Protein AF-A0A1Y3G9H4-F1 (afdb_monomer_lite)

pLDDT: mean 70.45, std 13.02, range [36.81, 88.56]

InterPro domains:
  IPR027417 P-loop containing nucleoside triphosphate hydrolase [G3DSA:3.40.50.300] (1-74)
  IPR041679 DNA2/NAM7 helicase-like, C-terminal [PF13087] (1-41)
  IPR047187 Upf1-like, C-terminal helicase domain [cd18808] (2-58)
  IPR050534 Coronaviruses polyprotein 1ab [PTHR43788] (2-68)

Secondary structure (DSSP, 8-state):
-EEEE-----TT---GGGS-HHHHHHHHHH-SS-EEEES-HHHHTTSHHHHHHHHHHHHTT------GGGSS--

Sequence (74 aa):
MIVVSLVRSNPEQEIGFLRDLRRLNVVITRAKRKLILIGDSETLRTDKAYRNLINYVQSQGHYLKMNPETIKTK

Radius of gyration: 13.16 Å; chains: 1; bounding box: 26×35×30 Å

Foldseek 3Di:
DEEAEQPDPDPVLPSPVVVPVVVVVVLVVPCPDDYHYHYDPVSQCVDPVSVVVQVVCVVVVNDDDDDVVVPPDD

Structure (mmCIF, N/CA/C/O backbone):
data_AF-A0A1Y3G9H4-F1
#
_entry.id   AF-A0A1Y3G9H4-F1
#
loop_
_atom_site.group_PDB
_atom_site.id
_atom_site.type_symbol
_atom_site.label_atom_id
_atom_site.label_alt_id
_atom_site.label_comp_id
_atom_site.label_asym_id
_atom_site.label_entity_id
_atom_site.label_seq_id
_atom_site.pdbx_PDB_ins_code
_atom_site.Cartn_x
_atom_site.Cartn_y
_atom_site.Cartn_z
_atom_site.occupancy
_atom_site.B_iso_or_equiv
_atom_site.auth_seq_id
_atom_site.auth_comp_id
_atom_site.auth_asym_id
_atom_site.auth_atom_id
_atom_site.pdbx_PDB_model_num
ATOM 1 N N . MET A 1 1 ? -13.877 -7.369 2.887 1.00 69.12 1 MET A N 1
ATOM 2 C CA . MET A 1 1 ? -12.434 -7.671 2.803 1.00 69.12 1 MET A CA 1
ATOM 3 C C . MET A 1 1 ? -12.028 -7.419 1.371 1.00 69.12 1 MET A C 1
ATOM 5 O O . MET A 1 1 ? -12.779 -7.825 0.495 1.00 69.12 1 MET A O 1
ATOM 9 N N . ILE A 1 2 ? -10.932 -6.704 1.140 1.00 77.25 2 ILE A N 1
ATOM 10 C CA . ILE A 1 2 ? -10.421 -6.448 -0.208 1.00 77.25 2 ILE A CA 1
ATOM 11 C C . ILE A 1 2 ? -9.022 -7.044 -0.287 1.00 77.25 2 ILE A C 1
ATOM 13 O O . ILE A 1 2 ? -8.194 -6.796 0.589 1.00 77.25 2 ILE A O 1
ATOM 17 N N . VAL A 1 3 ? -8.790 -7.851 -1.316 1.00 75.44 3 VAL A N 1
ATOM 18 C CA . VAL A 1 3 ? -7.480 -8.420 -1.624 1.00 75.44 3 VAL A CA 1
ATOM 19 C C . VAL A 1 3 ? -7.068 -7.865 -2.974 1.00 75.44 3 VAL A C 1
ATOM 21 O O . VAL A 1 3 ? -7.823 -7.954 -3.940 1.00 75.44 3 VAL A O 1
ATOM 24 N N . VAL A 1 4 ? -5.896 -7.248 -3.018 1.00 73.44 4 VAL A N 1
ATOM 25 C CA . VAL A 1 4 ? -5.326 -6.666 -4.224 1.00 73.44 4 VAL A CA 1
ATOM 26 C C . VAL A 1 4 ? -4.055 -7.423 -4.557 1.00 73.44 4 VAL A C 1
ATOM 28 O O . VAL A 1 4 ? -3.131 -7.489 -3.748 1.00 73.44 4 VAL A O 1
ATOM 31 N N . SER A 1 5 ? -4.024 -7.975 -5.765 1.00 70.06 5 SER A N 1
ATOM 32 C CA . SER A 1 5 ? -2.867 -8.666 -6.311 1.00 70.06 5 SER A CA 1
ATOM 33 C C . SER A 1 5 ? -2.164 -7.745 -7.302 1.00 70.06 5 SER A C 1
ATOM 35 O O . SER A 1 5 ? -2.743 -7.347 -8.311 1.00 70.06 5 SER A O 1
ATOM 37 N N . LEU A 1 6 ? -0.935 -7.367 -6.981 1.00 65.00 6 LEU A N 1
ATOM 38 C CA . LEU A 1 6 ? -0.076 -6.452 -7.729 1.00 65.00 6 LEU A CA 1
ATOM 39 C C . LEU A 1 6 ? 0.963 -7.222 -8.568 1.00 65.00 6 LEU A C 1
ATOM 41 O O . LEU A 1 6 ? 1.995 -6.672 -8.936 1.00 65.00 6 LEU A O 1
ATOM 45 N N . VAL A 1 7 ? 0.689 -8.500 -8.869 1.00 56.97 7 VAL A N 1
ATOM 46 C CA . VAL A 1 7 ? 1.532 -9.405 -9.674 1.00 56.97 7 VAL A CA 1
ATOM 47 C C . VAL A 1 7 ? 1.489 -8.995 -11.147 1.00 56.97 7 VAL A C 1
ATOM 49 O O . VAL A 1 7 ? 0.761 -9.551 -11.965 1.00 56.97 7 VAL A O 1
ATOM 52 N N . ARG A 1 8 ? 2.266 -7.978 -11.500 1.00 52.22 8 ARG A N 1
ATOM 53 C CA . ARG A 1 8 ? 2.746 -7.783 -12.867 1.00 52.22 8 ARG A CA 1
ATOM 54 C C . ARG A 1 8 ? 4.266 -7.725 -12.802 1.00 52.22 8 ARG A C 1
ATOM 56 O O . ARG A 1 8 ? 4.842 -6.665 -12.604 1.00 52.22 8 ARG A O 1
ATOM 63 N N . SER A 1 9 ? 4.900 -8.879 -12.966 1.00 45.94 9 SER A N 1
ATOM 64 C CA . SER A 1 9 ? 6.327 -8.978 -13.273 1.00 45.94 9 SER A CA 1
ATOM 65 C C . SER A 1 9 ? 6.481 -8.882 -14.792 1.00 45.94 9 SER A C 1
ATOM 67 O O . SER A 1 9 ? 6.639 -9.898 -15.460 1.00 45.94 9 SER A O 1
ATOM 69 N N . ASN A 1 10 ? 6.349 -7.677 -15.355 1.00 47.03 10 ASN A N 1
ATOM 70 C CA . ASN A 1 10 ? 6.758 -7.430 -16.740 1.00 47.03 10 ASN A CA 1
ATOM 71 C C . ASN A 1 10 ? 8.159 -6.794 -16.734 1.00 47.03 10 ASN A C 1
ATOM 73 O O . ASN A 1 10 ? 8.395 -5.895 -15.923 1.00 47.03 10 ASN A O 1
ATOM 77 N N . PRO A 1 11 ? 9.067 -7.203 -17.641 1.00 44.88 11 PRO A N 1
ATOM 78 C CA . PRO A 1 11 ? 10.432 -6.669 -17.736 1.00 44.88 11 PRO A CA 1
ATOM 79 C C . PRO A 1 11 ? 10.499 -5.154 -17.998 1.00 44.88 11 PRO A C 1
ATOM 81 O O . PRO A 1 11 ? 11.553 -4.555 -17.833 1.00 44.88 11 PRO A O 1
ATOM 84 N N . GLU A 1 12 ? 9.377 -4.522 -18.351 1.00 51.00 12 GLU A N 1
ATOM 85 C CA . GLU A 1 12 ? 9.281 -3.079 -18.595 1.00 51.00 12 GLU A CA 1
ATOM 86 C C . GLU A 1 12 ? 9.023 -2.233 -17.338 1.00 51.00 12 GLU A C 1
ATOM 88 O O . GLU A 1 12 ? 8.872 -1.021 -17.444 1.00 51.00 12 GLU A O 1
ATOM 93 N N . GLN A 1 13 ? 8.925 -2.843 -16.146 1.00 51.56 13 GLN A N 1
ATOM 94 C CA . GLN A 1 13 ? 8.580 -2.138 -14.896 1.00 51.56 13 GLN A CA 1
ATOM 95 C C . GLN A 1 13 ? 7.304 -1.279 -15.018 1.00 51.56 13 GLN A C 1
ATOM 97 O O . GLN A 1 13 ? 7.105 -0.323 -14.267 1.00 51.56 13 GLN A O 1
ATOM 102 N N . GLU A 1 14 ? 6.415 -1.604 -15.963 1.00 49.75 14 GLU A N 1
ATOM 103 C CA . GLU A 1 14 ? 5.192 -0.846 -16.175 1.00 49.75 14 GLU A CA 1
ATOM 104 C C . GLU A 1 14 ? 4.181 -1.153 -15.073 1.00 49.75 14 GLU A C 1
ATOM 106 O O . GLU A 1 14 ? 3.447 -2.142 -15.067 1.00 49.75 14 GLU A O 1
ATOM 111 N N . ILE A 1 15 ? 4.118 -0.210 -14.146 1.00 55.75 15 ILE A N 1
ATOM 112 C CA . ILE A 1 15 ? 3.153 -0.134 -13.058 1.00 55.75 15 ILE A CA 1
ATOM 113 C C . ILE A 1 15 ? 1.730 0.019 -13.633 1.00 55.75 15 ILE A C 1
ATOM 115 O O . ILE A 1 15 ? 0.771 -0.389 -12.991 1.00 55.75 15 ILE A O 1
ATOM 119 N N . GLY A 1 16 ? 1.560 0.511 -14.869 1.00 55.84 16 GLY A N 1
ATOM 120 C CA . GLY A 1 16 ? 0.300 0.495 -15.626 1.00 55.84 16 GLY A CA 1
ATOM 121 C C . GLY A 1 16 ? -0.930 0.863 -14.781 1.00 55.84 16 GLY A C 1
ATOM 122 O O . GLY A 1 16 ? -1.138 2.019 -14.421 1.00 55.84 16 GLY A O 1
ATOM 123 N N . PHE A 1 17 ? -1.725 -0.146 -14.405 1.00 49.69 17 PHE A N 1
ATOM 124 C CA . PHE A 1 17 ? -2.950 -0.013 -13.598 1.00 49.69 17 PHE A CA 1
ATOM 125 C C . PHE A 1 17 ? -2.738 0.410 -12.126 1.00 49.69 17 PHE A C 1
ATOM 127 O O . PHE A 1 17 ? -3.681 0.863 -11.475 1.00 49.69 17 PHE A O 1
ATOM 134 N N . LEU A 1 18 ? -1.534 0.246 -11.580 1.00 54.12 18 LEU A N 1
ATOM 135 C CA . LEU A 1 18 ? -1.132 0.751 -10.263 1.00 54.12 18 LEU A CA 1
ATOM 136 C C . LEU A 1 18 ? -0.875 2.272 -10.302 1.00 54.12 18 LEU A C 1
ATOM 138 O O . LEU A 1 18 ? -0.981 2.947 -9.287 1.00 54.12 18 LEU A O 1
ATOM 142 N N . ARG A 1 19 ? -0.615 2.860 -11.476 1.00 55.38 19 ARG A N 1
ATOM 143 C CA . ARG A 1 19 ? -0.363 4.305 -11.603 1.00 55.38 19 ARG A CA 1
ATOM 144 C C . ARG A 1 19 ? -1.607 5.152 -11.304 1.00 55.38 19 ARG A C 1
ATOM 146 O O . ARG A 1 19 ? -1.510 6.356 -11.067 1.00 55.38 19 ARG A O 1
ATOM 153 N N . ASP A 1 20 ? -2.786 4.527 -11.280 1.00 65.62 20 ASP A N 1
ATOM 154 C CA . ASP A 1 20 ? -4.020 5.191 -10.883 1.00 65.62 20 ASP A CA 1
ATOM 155 C C . ASP A 1 20 ? -4.183 5.189 -9.356 1.00 65.62 20 ASP A C 1
ATOM 157 O O . ASP A 1 20 ? -4.872 4.351 -8.760 1.00 65.62 20 ASP A O 1
ATOM 161 N N . LEU A 1 21 ? -3.583 6.200 -8.723 1.00 67.12 21 LEU A N 1
ATOM 162 C CA . LEU A 1 21 ? -3.760 6.506 -7.302 1.00 67.12 21 LEU A CA 1
ATOM 163 C C . LEU A 1 21 ? -5.237 6.614 -6.901 1.00 67.12 21 LEU A C 1
ATOM 165 O O . LEU A 1 21 ? -5.579 6.346 -5.751 1.00 67.12 21 LEU A O 1
ATOM 169 N N . ARG A 1 22 ? -6.146 6.948 -7.831 1.00 73.06 22 ARG A N 1
ATOM 170 C CA . ARG A 1 22 ? -7.584 7.004 -7.536 1.00 73.06 22 ARG A CA 1
ATOM 171 C C . ARG A 1 22 ? -8.134 5.612 -7.265 1.00 73.06 22 ARG A C 1
ATOM 173 O O . ARG A 1 22 ? -8.955 5.452 -6.367 1.00 73.06 22 ARG A O 1
ATOM 180 N N . ARG A 1 23 ? -7.649 4.584 -7.968 1.00 73.25 23 ARG A N 1
ATOM 181 C CA . ARG A 1 23 ? -8.032 3.194 -7.685 1.00 73.25 23 ARG A CA 1
ATOM 182 C C . ARG A 1 23 ? -7.482 2.735 -6.353 1.00 73.25 23 ARG A C 1
ATOM 184 O O . ARG A 1 23 ? -8.223 2.119 -5.595 1.00 73.25 23 ARG A O 1
ATOM 191 N N . LEU A 1 24 ? -6.234 3.081 -6.041 1.00 75.50 24 LEU A N 1
ATOM 192 C CA . LEU A 1 24 ? -5.659 2.802 -4.728 1.00 75.50 24 LEU A CA 1
ATOM 193 C C . LEU A 1 24 ? -6.496 3.453 -3.613 1.00 75.50 24 LEU A C 1
ATOM 195 O O . LEU A 1 24 ? -6.901 2.767 -2.680 1.00 75.50 24 LEU A O 1
ATOM 199 N N . ASN A 1 25 ? -6.859 4.728 -3.760 1.00 78.44 25 ASN A N 1
ATOM 200 C CA . ASN A 1 25 ? -7.704 5.443 -2.801 1.00 78.44 25 ASN A CA 1
ATOM 201 C C . ASN A 1 25 ? -9.089 4.799 -2.645 1.00 78.44 25 ASN A C 1
ATOM 203 O O . ASN A 1 25 ? -9.568 4.637 -1.523 1.00 78.44 25 ASN A O 1
ATOM 207 N N . VAL A 1 26 ? -9.730 4.376 -3.740 1.00 82.00 26 VAL A N 1
ATOM 208 C CA . VAL A 1 26 ? -11.021 3.665 -3.695 1.00 82.00 26 VAL A CA 1
ATOM 209 C C . VAL A 1 26 ? -10.895 2.326 -2.976 1.00 82.00 26 VAL A C 1
ATOM 211 O O . VAL A 1 26 ? -11.756 1.980 -2.172 1.00 82.00 26 VAL A O 1
ATOM 214 N N . VAL A 1 27 ? -9.833 1.567 -3.239 1.00 78.56 27 VAL A N 1
ATOM 215 C CA . VAL A 1 27 ? -9.579 0.283 -2.575 1.00 78.56 27 VAL A CA 1
ATOM 216 C C . VAL A 1 27 ? -9.355 0.499 -1.076 1.00 78.56 27 VAL A C 1
ATOM 218 O O . VAL A 1 27 ? -9.972 -0.199 -0.273 1.00 78.56 27 VAL A O 1
ATOM 221 N N . ILE A 1 28 ? -8.530 1.478 -0.694 1.00 78.94 28 ILE A N 1
ATOM 222 C CA . ILE A 1 28 ? -8.245 1.807 0.709 1.00 78.94 28 ILE A CA 1
ATOM 223 C C . ILE A 1 28 ? -9.531 2.226 1.431 1.00 78.94 28 ILE A C 1
ATOM 225 O O . ILE A 1 28 ? -9.865 1.668 2.472 1.00 78.94 28 ILE A O 1
ATOM 229 N N . THR A 1 29 ? -10.303 3.148 0.853 1.00 81.38 29 THR A N 1
ATOM 230 C CA . THR A 1 29 ? -11.538 3.669 1.467 1.00 81.38 29 THR A CA 1
ATOM 231 C C . THR A 1 29 ? -12.697 2.666 1.462 1.00 81.38 29 THR A C 1
ATOM 233 O O . THR A 1 29 ? -13.526 2.680 2.372 1.00 81.38 29 THR A O 1
ATOM 236 N N . ARG A 1 30 ? -12.769 1.743 0.490 1.00 80.62 30 ARG A N 1
ATOM 237 C CA . ARG A 1 30 ? -13.769 0.654 0.483 1.00 80.62 30 ARG A CA 1
ATOM 238 C C . ARG A 1 30 ? -13.404 -0.518 1.385 1.00 80.62 30 ARG A C 1
ATOM 240 O O . ARG A 1 30 ? -14.280 -1.339 1.679 1.00 80.62 30 ARG A O 1
ATOM 247 N N . ALA A 1 31 ? -12.153 -0.653 1.817 1.00 78.88 31 ALA A N 1
ATOM 248 C CA . ALA A 1 31 ? -11.732 -1.759 2.665 1.00 78.88 31 ALA A CA 1
ATOM 249 C C . ALA A 1 31 ? -12.250 -1.585 4.104 1.00 78.88 31 ALA A C 1
ATOM 251 O O . ALA A 1 31 ? -11.517 -1.245 5.019 1.00 78.88 31 ALA A O 1
ATOM 252 N N . LYS A 1 32 ? -13.531 -1.897 4.335 1.00 73.06 32 LYS A N 1
ATOM 253 C CA . LYS A 1 32 ? -14.207 -1.693 5.633 1.00 73.06 32 LYS A CA 1
ATOM 254 C C . LYS A 1 32 ? -13.705 -2.561 6.801 1.00 73.06 32 LYS A C 1
ATOM 256 O O . LYS A 1 32 ? -14.131 -2.341 7.925 1.00 73.06 32 LYS A O 1
ATOM 261 N N . ARG A 1 33 ? -12.911 -3.613 6.552 1.00 79.56 33 ARG A N 1
ATOM 262 C CA . ARG A 1 33 ? -12.513 -4.590 7.600 1.00 79.56 33 ARG A CA 1
ATOM 263 C C . ARG A 1 33 ? -11.078 -5.104 7.487 1.00 79.56 33 ARG A C 1
ATOM 265 O O . ARG A 1 33 ? -10.400 -5.217 8.494 1.00 79.56 33 ARG A O 1
ATOM 272 N N . LYS A 1 34 ? -10.635 -5.471 6.282 1.00 80.06 34 LYS A N 1
ATOM 273 C CA . LYS A 1 34 ? -9.267 -5.937 5.994 1.00 80.06 34 LYS A CA 1
ATOM 274 C C . LYS A 1 34 ? -8.903 -5.580 4.557 1.00 80.06 34 LYS A C 1
ATOM 276 O O . LYS A 1 34 ? -9.733 -5.796 3.662 1.00 80.06 34 LYS A O 1
ATOM 281 N N . LEU A 1 35 ? -7.685 -5.078 4.376 1.00 81.06 35 LEU A N 1
ATOM 282 C CA . LEU A 1 35 ? -7.024 -4.842 3.096 1.00 81.06 35 LEU A CA 1
ATOM 283 C C . LEU A 1 35 ? -5.757 -5.699 3.057 1.00 81.06 35 LEU A C 1
ATOM 285 O O . LEU A 1 35 ? -4.931 -5.594 3.959 1.00 81.06 35 LEU A O 1
ATOM 289 N N . ILE A 1 36 ? -5.618 -6.544 2.039 1.00 81.75 36 ILE A N 1
ATOM 290 C CA . ILE A 1 36 ? -4.418 -7.361 1.826 1.00 81.75 36 ILE A CA 1
ATOM 291 C C . ILE A 1 36 ? -3.841 -6.986 0.465 1.00 81.75 36 ILE A C 1
ATOM 293 O O . ILE A 1 36 ? -4.543 -7.063 -0.542 1.00 81.75 36 ILE A O 1
ATOM 297 N N . LEU A 1 37 ? -2.580 -6.564 0.449 1.00 79.12 37 LEU A N 1
ATOM 298 C CA . LEU A 1 37 ? -1.824 -6.227 -0.755 1.00 79.12 37 LEU A CA 1
ATOM 299 C C . LEU A 1 37 ? -0.753 -7.300 -0.946 1.00 79.12 37 LEU A C 1
ATOM 301 O O . LEU A 1 37 ? 0.057 -7.520 -0.049 1.00 79.12 37 LEU A O 1
ATOM 305 N N . ILE A 1 38 ? -0.767 -7.974 -2.093 1.00 78.25 38 ILE A N 1
ATOM 306 C CA . ILE A 1 38 ? 0.196 -9.024 -2.441 1.00 78.25 38 ILE A CA 1
ATOM 307 C C . ILE A 1 38 ? 0.907 -8.580 -3.709 1.00 78.25 38 ILE A C 1
ATOM 309 O O . ILE A 1 38 ? 0.245 -8.282 -4.697 1.00 78.25 38 ILE A O 1
ATOM 313 N N . GLY A 1 39 ? 2.233 -8.523 -3.707 1.00 76.50 39 GLY A N 1
ATOM 314 C CA . GLY A 1 39 ? 2.991 -8.119 -4.885 1.00 76.50 39 GLY A CA 1
ATOM 315 C C . GLY A 1 39 ? 4.488 -8.104 -4.652 1.00 76.50 39 GLY A C 1
ATOM 316 O O . GLY A 1 39 ? 4.960 -8.289 -3.531 1.00 76.50 39 GLY A O 1
ATOM 317 N N . ASP A 1 40 ? 5.220 -7.863 -5.732 1.00 75.12 40 ASP A N 1
ATOM 318 C CA . ASP A 1 40 ? 6.669 -7.746 -5.697 1.00 75.12 40 ASP 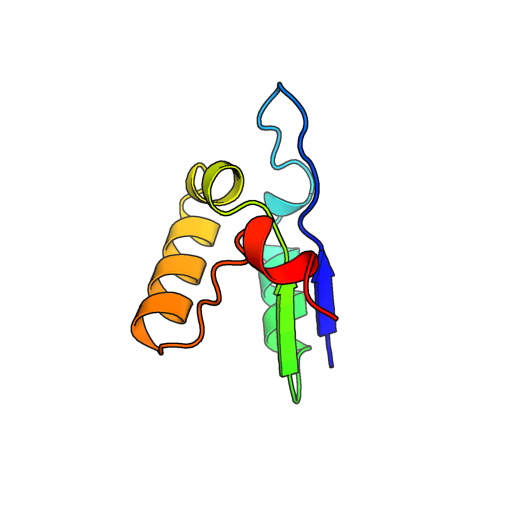A CA 1
ATOM 319 C C . ASP A 1 40 ? 7.079 -6.391 -5.096 1.00 75.12 40 ASP A C 1
ATOM 321 O O . ASP A 1 40 ? 6.830 -5.326 -5.665 1.00 75.12 40 ASP A O 1
ATOM 325 N N . SER A 1 41 ? 7.692 -6.422 -3.912 1.00 72.06 41 SER A N 1
ATOM 326 C CA . SER A 1 41 ? 8.099 -5.207 -3.200 1.00 72.06 41 SER A CA 1
ATOM 327 C C . SER A 1 41 ? 9.174 -4.396 -3.928 1.00 72.06 41 SER A C 1
ATOM 329 O O . SER A 1 41 ? 9.265 -3.190 -3.711 1.00 72.06 41 SER A O 1
ATOM 331 N N . GLU A 1 42 ? 9.998 -5.035 -4.758 1.00 72.69 42 GLU A N 1
ATOM 332 C CA . GLU A 1 42 ? 11.075 -4.382 -5.503 1.00 72.69 42 GLU A CA 1
ATOM 333 C C . GLU A 1 42 ? 10.496 -3.581 -6.669 1.00 72.69 42 GLU A C 1
ATOM 335 O O . GLU A 1 42 ? 10.779 -2.391 -6.820 1.00 72.69 42 GLU A O 1
ATOM 340 N N . THR A 1 43 ? 9.561 -4.196 -7.393 1.00 69.56 43 THR A N 1
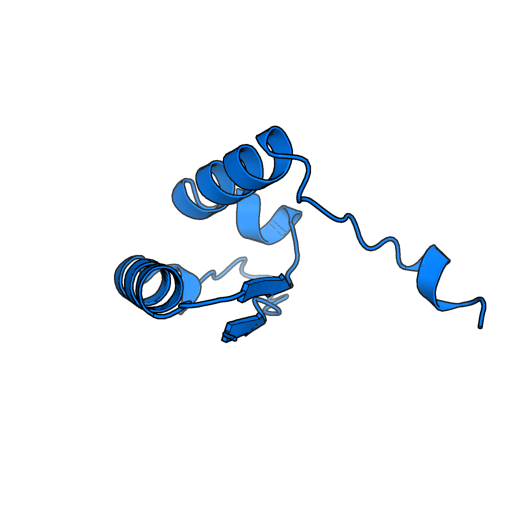ATOM 341 C CA . THR A 1 43 ? 8.822 -3.559 -8.486 1.00 69.56 43 THR A CA 1
ATOM 342 C C . THR A 1 43 ? 7.885 -2.463 -7.980 1.00 69.56 43 THR A C 1
ATOM 344 O O . THR A 1 43 ? 7.712 -1.458 -8.651 1.00 69.56 43 THR A O 1
ATOM 347 N N . LEU A 1 44 ? 7.297 -2.594 -6.788 1.00 72.94 44 LEU A N 1
ATOM 348 C CA . LEU A 1 44 ? 6.406 -1.570 -6.221 1.00 72.94 44 LEU A CA 1
ATOM 349 C C . LEU A 1 44 ? 7.149 -0.356 -5.648 1.00 72.94 44 LEU A C 1
ATOM 351 O O . LEU A 1 44 ? 6.570 0.720 -5.523 1.00 72.94 44 LEU A O 1
ATOM 355 N N . ARG A 1 45 ? 8.427 -0.503 -5.284 1.0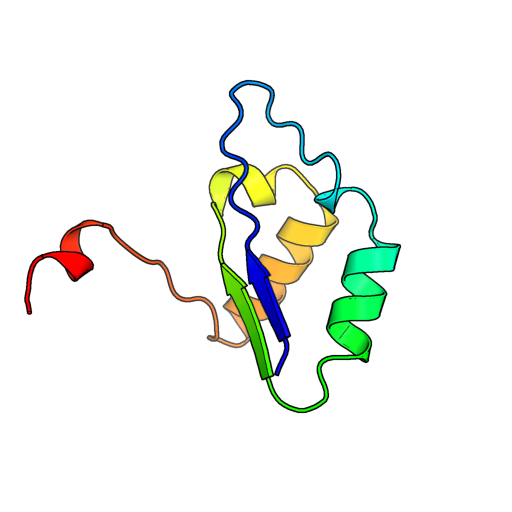0 71.12 45 ARG A N 1
ATOM 356 C CA . ARG A 1 45 ? 9.237 0.590 -4.718 1.00 71.12 45 ARG A CA 1
ATOM 357 C C . ARG A 1 45 ? 9.678 1.632 -5.744 1.00 71.12 45 ARG A C 1
ATOM 359 O O . ARG A 1 45 ? 10.130 2.701 -5.328 1.00 71.12 45 ARG A O 1
ATOM 366 N N . THR A 1 46 ? 9.561 1.346 -7.038 1.00 74.00 46 THR A N 1
ATOM 367 C CA . THR A 1 46 ? 9.853 2.309 -8.112 1.00 74.00 46 THR A CA 1
ATOM 368 C C . THR A 1 46 ? 8.849 3.464 -8.137 1.00 74.00 46 THR A C 1
ATOM 370 O O . THR A 1 46 ? 9.221 4.574 -8.511 1.00 74.00 46 THR A O 1
ATOM 373 N N . ASP A 1 47 ? 7.616 3.264 -7.657 1.00 74.81 47 ASP A N 1
ATOM 374 C CA . ASP A 1 47 ? 6.630 4.336 -7.509 1.00 74.81 47 ASP A CA 1
ATOM 375 C C . ASP A 1 47 ? 6.621 4.920 -6.090 1.00 74.81 47 ASP A C 1
ATOM 377 O O . ASP A 1 47 ? 6.570 4.215 -5.077 1.00 74.81 47 ASP A O 1
ATOM 381 N N . LYS A 1 48 ? 6.647 6.255 -6.012 1.00 80.00 48 LYS A N 1
ATOM 382 C CA . LYS A 1 48 ? 6.738 7.001 -4.751 1.00 80.00 48 LYS A CA 1
ATOM 383 C C . LYS A 1 48 ? 5.540 6.752 -3.828 1.00 80.00 48 LYS A C 1
ATOM 385 O O . LYS A 1 48 ? 5.719 6.706 -2.612 1.00 80.00 48 LYS A O 1
ATOM 390 N N . ALA A 1 49 ? 4.332 6.590 -4.366 1.00 77.06 49 ALA A N 1
ATOM 391 C CA . ALA A 1 49 ? 3.134 6.375 -3.562 1.00 77.06 49 ALA A CA 1
ATOM 392 C C . ALA A 1 49 ? 3.115 4.971 -2.949 1.00 77.06 49 ALA A C 1
ATOM 394 O O . ALA A 1 49 ? 2.868 4.829 -1.750 1.00 77.06 49 ALA A O 1
ATOM 395 N N . TYR A 1 50 ? 3.451 3.948 -3.737 1.00 78.06 50 TYR A N 1
ATOM 396 C CA . TYR A 1 50 ? 3.574 2.577 -3.239 1.00 78.06 50 TYR A CA 1
ATOM 397 C C . TYR A 1 50 ? 4.726 2.429 -2.257 1.00 78.06 50 TYR A C 1
ATOM 399 O O . TYR A 1 50 ? 4.558 1.791 -1.221 1.00 78.06 50 TYR A O 1
ATOM 407 N N . ARG A 1 51 ? 5.863 3.086 -2.506 1.00 81.50 51 ARG A N 1
ATOM 408 C CA . ARG A 1 51 ? 6.970 3.143 -1.548 1.00 81.50 51 ARG A CA 1
ATOM 409 C C . ARG A 1 51 ? 6.534 3.740 -0.210 1.00 81.50 51 ARG A C 1
ATOM 411 O O . ARG A 1 51 ? 6.835 3.164 0.832 1.00 81.50 51 ARG A O 1
ATOM 418 N N . ASN A 1 52 ? 5.801 4.855 -0.227 1.00 84.75 52 ASN A N 1
ATOM 419 C CA . ASN A 1 52 ? 5.277 5.472 0.993 1.00 84.75 52 ASN A CA 1
ATOM 420 C C . ASN A 1 52 ? 4.282 4.552 1.715 1.00 84.75 52 ASN A C 1
ATOM 422 O O . ASN A 1 52 ? 4.355 4.420 2.935 1.00 84.75 52 ASN A O 1
ATOM 426 N N . LEU A 1 53 ? 3.399 3.879 0.972 1.00 81.75 53 LEU A N 1
ATOM 427 C CA . LEU A 1 53 ? 2.450 2.914 1.525 1.00 81.75 53 LEU A CA 1
ATOM 428 C C . LEU A 1 53 ? 3.164 1.717 2.166 1.00 81.75 53 LEU A C 1
ATOM 430 O O . LEU A 1 53 ? 2.841 1.347 3.289 1.00 81.75 53 LEU A O 1
ATOM 434 N N . ILE A 1 54 ? 4.152 1.132 1.484 1.00 82.94 54 ILE A N 1
ATOM 435 C CA . ILE A 1 54 ? 4.945 0.008 1.998 1.00 82.94 54 ILE A CA 1
ATOM 436 C C . ILE A 1 54 ? 5.705 0.434 3.253 1.00 82.94 54 ILE A C 1
ATOM 438 O O . ILE A 1 54 ? 5.652 -0.274 4.252 1.00 82.94 54 ILE A O 1
ATOM 442 N N . ASN A 1 55 ? 6.354 1.601 3.238 1.00 86.88 55 ASN A N 1
ATOM 443 C CA . ASN A 1 55 ? 7.059 2.131 4.405 1.00 86.88 55 ASN A CA 1
ATOM 444 C C . ASN A 1 55 ? 6.115 2.351 5.593 1.00 86.88 55 ASN A C 1
ATOM 446 O O . ASN A 1 55 ? 6.480 2.041 6.724 1.00 86.88 55 ASN A O 1
ATOM 450 N N . TYR A 1 56 ? 4.902 2.851 5.344 1.00 86.50 56 TYR A N 1
ATOM 451 C CA . TYR A 1 56 ? 3.876 2.999 6.373 1.00 86.50 56 TYR A CA 1
ATOM 452 C C . TYR A 1 56 ? 3.443 1.637 6.931 1.00 86.50 56 TYR A C 1
ATOM 454 O O . TYR A 1 56 ? 3.476 1.422 8.135 1.00 86.50 56 TYR A O 1
ATOM 462 N N . VAL A 1 57 ? 3.111 0.671 6.073 1.00 85.25 57 VAL A N 1
ATOM 463 C CA . VAL A 1 57 ? 2.722 -0.684 6.505 1.00 85.25 57 VAL A CA 1
ATOM 464 C C . VAL A 1 57 ? 3.860 -1.378 7.266 1.00 85.25 57 VAL A C 1
ATOM 466 O O . VAL A 1 57 ? 3.614 -2.085 8.244 1.00 85.25 57 VAL A O 1
ATOM 469 N N . GLN A 1 58 ? 5.107 -1.144 6.857 1.00 86.25 58 GLN A N 1
ATOM 470 C CA . GLN A 1 58 ? 6.301 -1.659 7.519 1.00 86.25 58 GLN A CA 1
ATOM 471 C C . GLN A 1 58 ? 6.532 -0.997 8.884 1.00 86.25 58 GLN A C 1
ATOM 473 O O . GLN A 1 58 ? 6.854 -1.706 9.833 1.00 86.25 58 GLN A O 1
ATOM 478 N N . SER A 1 59 ? 6.312 0.317 9.023 1.00 88.56 59 SER A N 1
ATOM 479 C CA . SER A 1 59 ? 6.412 1.005 10.320 1.00 88.56 59 SER A CA 1
ATOM 480 C C . SER A 1 59 ? 5.319 0.580 11.302 1.00 88.56 59 SER A C 1
ATOM 482 O O . SER A 1 59 ? 5.547 0.590 12.506 1.00 88.56 59 SER A O 1
ATOM 484 N N . GLN A 1 60 ? 4.157 0.153 10.799 1.00 87.31 60 GLN A N 1
ATOM 485 C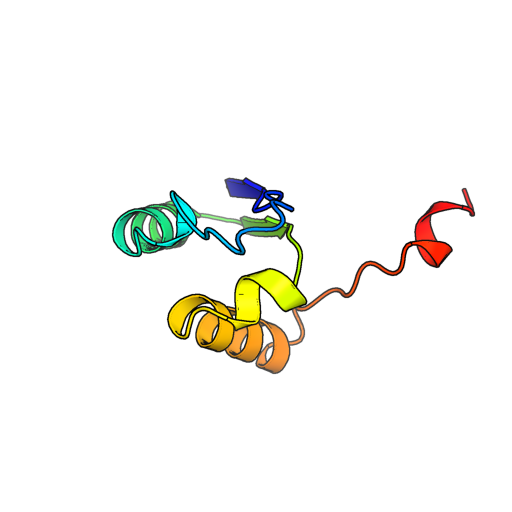 CA . GLN A 1 60 ? 3.085 -0.442 11.604 1.00 87.31 60 GLN A CA 1
ATOM 486 C C . GLN A 1 60 ? 3.314 -1.934 11.926 1.00 87.31 60 GLN A C 1
ATOM 488 O O . GLN A 1 60 ? 2.500 -2.537 12.617 1.00 87.31 60 GLN A O 1
ATOM 493 N N . GLY A 1 61 ? 4.384 -2.560 11.419 1.00 85.12 61 GLY A N 1
ATOM 494 C CA . GLY A 1 61 ? 4.679 -3.978 11.665 1.00 85.12 61 GLY A CA 1
ATOM 495 C C . GLY A 1 61 ? 3.796 -4.968 10.890 1.00 85.12 61 GLY A C 1
ATOM 496 O O . GLY A 1 61 ? 3.778 -6.154 11.205 1.00 85.12 61 GLY A O 1
ATOM 497 N N . HIS A 1 62 ? 3.077 -4.516 9.858 1.00 83.44 62 HIS A N 1
ATOM 498 C CA . HIS A 1 62 ? 2.171 -5.343 9.047 1.00 83.44 62 HIS A CA 1
ATOM 499 C C . HIS A 1 62 ? 2.761 -5.747 7.684 1.00 83.44 62 HIS A C 1
ATOM 501 O O . HIS A 1 62 ? 2.034 -6.169 6.784 1.00 83.44 62 HIS A O 1
ATOM 507 N N . TYR A 1 63 ? 4.079 -5.622 7.516 1.00 83.00 63 TYR A N 1
ATOM 508 C CA . TYR A 1 63 ? 4.789 -6.047 6.313 1.00 83.00 63 TYR A CA 1
ATOM 509 C C . TYR A 1 63 ? 5.287 -7.487 6.459 1.00 83.00 63 TYR A C 1
ATOM 511 O O . TYR A 1 63 ? 6.162 -7.772 7.275 1.00 83.00 63 TYR A O 1
ATOM 519 N N . LEU A 1 64 ? 4.745 -8.392 5.645 1.00 81.44 64 LEU A N 1
ATOM 520 C CA . LEU A 1 64 ? 5.164 -9.790 5.596 1.00 81.44 64 LEU A CA 1
ATOM 521 C C . LEU A 1 64 ? 6.003 -10.017 4.342 1.00 81.44 64 LEU A C 1
ATOM 523 O O . LEU A 1 64 ? 5.497 -9.933 3.223 1.00 81.44 64 LEU A O 1
ATOM 527 N N . LYS A 1 65 ? 7.287 -10.328 4.525 1.00 77.75 65 LYS A N 1
ATOM 528 C CA . LYS A 1 65 ? 8.141 -10.771 3.424 1.00 77.75 65 LYS A CA 1
ATOM 529 C C . LYS A 1 65 ? 7.884 -12.259 3.186 1.00 77.75 65 LYS A C 1
ATOM 531 O O . LYS A 1 65 ? 8.253 -13.089 4.011 1.00 77.75 65 LYS A O 1
ATOM 536 N N . MET A 1 66 ? 7.237 -12.593 2.073 1.00 69.56 66 MET A N 1
ATOM 537 C CA . MET A 1 66 ? 7.141 -13.980 1.619 1.00 69.56 66 MET A CA 1
ATOM 538 C C . MET A 1 66 ? 8.475 -14.375 0.988 1.00 69.56 66 MET A C 1
ATOM 540 O O . MET A 1 66 ? 8.782 -13.967 -0.129 1.00 69.56 66 MET A O 1
ATOM 544 N N . ASN A 1 67 ? 9.275 -15.155 1.713 1.00 65.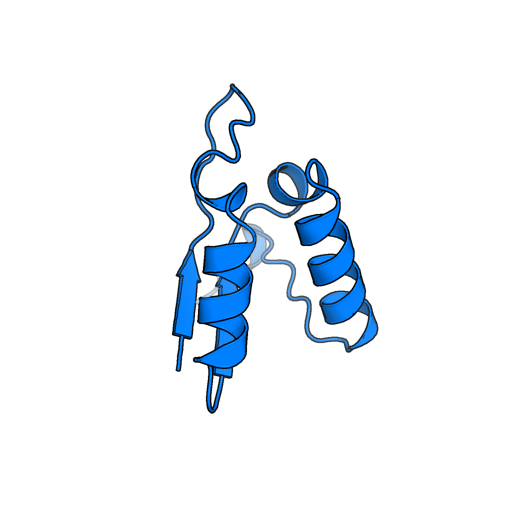12 67 ASN A N 1
ATOM 545 C CA . ASN A 1 67 ? 10.422 -15.831 1.122 1.00 65.12 67 ASN A CA 1
ATOM 546 C C . ASN A 1 67 ? 9.931 -17.134 0.458 1.00 65.12 67 ASN A C 1
ATOM 548 O O . ASN A 1 67 ? 9.172 -17.881 1.084 1.00 65.12 67 ASN A O 1
ATOM 552 N N . PRO A 1 68 ? 10.363 -17.447 -0.777 1.00 60.12 68 PRO A N 1
ATOM 553 C CA . PRO A 1 68 ? 9.961 -18.675 -1.473 1.00 60.12 68 PRO A CA 1
ATOM 554 C C . PRO A 1 68 ? 10.375 -19.959 -0.730 1.00 60.12 68 PRO A C 1
ATOM 556 O O . PRO A 1 68 ? 9.769 -21.009 -0.927 1.00 60.12 68 PRO A O 1
ATOM 559 N N . GLU A 1 69 ? 11.348 -19.878 0.179 1.00 55.84 69 GLU A N 1
ATOM 560 C CA . GLU A 1 69 ? 11.800 -21.001 1.009 1.00 55.84 69 GLU A CA 1
ATOM 561 C C . GLU A 1 69 ? 10.790 -21.410 2.097 1.00 55.84 69 GLU A C 1
ATOM 563 O O . GLU A 1 69 ? 10.823 -22.540 2.573 1.00 55.84 69 GLU A O 1
ATOM 568 N N . THR A 1 70 ? 9.841 -20.542 2.464 1.00 55.03 70 THR A N 1
ATOM 569 C CA . THR A 1 70 ? 8.847 -20.834 3.514 1.00 55.03 70 THR A CA 1
ATOM 570 C C . THR A 1 70 ? 7.642 -21.636 2.997 1.00 55.03 70 THR A C 1
ATOM 572 O O . THR A 1 70 ? 6.856 -22.141 3.792 1.00 55.03 70 THR A O 1
ATOM 575 N N . ILE A 1 71 ? 7.481 -21.791 1.675 1.00 54.31 71 ILE A N 1
ATOM 576 C CA . ILE A 1 71 ? 6.308 -22.456 1.069 1.00 54.31 71 ILE A CA 1
ATOM 577 C C . ILE A 1 71 ? 6.522 -23.975 0.889 1.00 54.31 71 ILE A C 1
ATOM 579 O O . ILE A 1 71 ? 5.559 -24.708 0.692 1.00 54.31 71 ILE A O 1
ATOM 5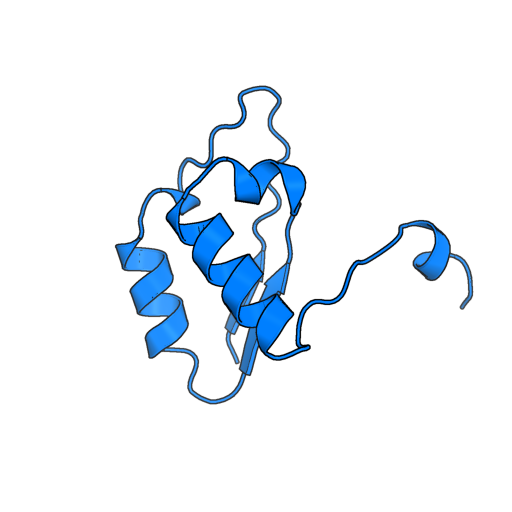83 N N . LYS A 1 72 ? 7.756 -24.490 1.012 1.00 46.94 72 LYS A N 1
ATOM 584 C CA . LYS A 1 72 ? 8.055 -25.923 0.804 1.00 46.94 72 LYS A CA 1
ATOM 585 C C . LYS A 1 72 ? 7.871 -26.839 2.020 1.00 46.94 72 LYS A C 1
ATOM 587 O O . LYS A 1 72 ? 8.075 -28.040 1.877 1.00 46.94 72 LYS A O 1
ATOM 592 N N . THR A 1 73 ? 7.454 -26.328 3.175 1.00 46.41 73 THR A N 1
ATOM 593 C CA . THR A 1 73 ? 7.279 -27.167 4.373 1.00 46.41 73 THR A CA 1
ATOM 594 C C . THR A 1 73 ? 5.854 -27.081 4.906 1.00 46.41 73 THR A C 1
ATOM 596 O O . THR A 1 73 ? 5.618 -26.541 5.987 1.00 46.41 73 THR A O 1
ATOM 599 N N . LYS A 1 74 ? 4.896 -27.617 4.147 1.00 36.81 74 LYS A N 1
ATOM 600 C CA . LYS A 1 74 ? 3.773 -28.369 4.715 1.00 36.81 74 LYS A CA 1
ATOM 601 C C . LYS A 1 74 ? 3.112 -29.267 3.681 1.00 36.81 74 LYS A C 1
ATOM 603 O O . LYS A 1 74 ? 2.960 -28.804 2.532 1.00 36.81 74 LYS A O 1
#

Organism: NCBI:txid1927129